Protein AF-A0A101GM53-F1 (afdb_monomer_lite)

pLDDT: mean 84.9, std 16.83, range [45.53, 97.69]

Radius of gyration: 16.4 Å; chains: 1; bounding box: 46×47×26 Å

Organism: NCBI:txid2198

Foldseek 3Di:
DDPPDDPDPPPDPQALLNVADVVLSVVCVVVPPPHAFPLLRVQQVCVLVVDDDDRDDDPPRCPVVSNVRSVVRVVPPD

Sequence (78 aa):
MARTSAPRPRSAPQATADLLDPRVREVVRKRGFSGLSEAQEQAIPRLLAGENLILVAPTGTGKTESAMFPVFDRLLET

InterPro domains:
  IPR011545 DEAD/DEAH-box helicase domain [PF00270] (38-75)
  IPR027417 P-loop containing nucleoside triphosphate hydrolase [G3DSA:3.40.50.300] (2-78)
  IPR027417 P-loop containing nucleoside triphosphate hydrolase [SSF52540] (8-76)
  IPR052511 ATP-dependent Helicase [PTHR47962] (13-77)

Secondary structure (DSSP, 8-state):
----PPPPPPPPPPPGGGGS-HHHHHHHHHTT-SS--HHHHHHHHHHHTT--------TTSSHHHHHHHHHHHHHH--

Structure (mmCIF, N/CA/C/O backbone):
data_AF-A0A101GM53-F1
#
_entry.id   AF-A0A101GM53-F1
#
loop_
_atom_site.group_PDB
_atom_site.id
_atom_site.type_symbol
_atom_site.label_atom_id
_atom_site.label_alt_id
_atom_site.label_comp_id
_atom_site.label_asym_id
_atom_site.label_entity_id
_atom_site.label_seq_id
_atom_site.pdbx_PDB_ins_code
_atom_site.Cartn_x
_atom_site.Cartn_y
_atom_site.Cartn_z
_atom_site.occupancy
_atom_site.B_iso_or_equiv
_atom_site.auth_seq_id
_atom_site.auth_comp_id
_atom_site.auth_asym_id
_atom_site.auth_atom_id
_atom_site.pdbx_PDB_model_num
ATOM 1 N N . MET A 1 1 ? -32.676 -42.044 -3.232 1.00 46.09 1 MET A N 1
ATOM 2 C CA . MET A 1 1 ? -32.503 -40.787 -3.994 1.00 46.09 1 MET A CA 1
ATOM 3 C C . MET A 1 1 ? -31.671 -39.823 -3.154 1.00 46.09 1 MET A C 1
ATOM 5 O O . MET A 1 1 ? -32.224 -39.087 -2.349 1.00 46.09 1 MET A O 1
ATOM 9 N N . ALA A 1 2 ? -30.342 -39.894 -3.257 1.00 45.53 2 ALA A N 1
ATOM 10 C CA . ALA A 1 2 ? -29.453 -38.967 -2.562 1.00 45.53 2 ALA A CA 1
ATOM 11 C C . ALA A 1 2 ? -29.387 -37.667 -3.371 1.00 45.53 2 ALA A C 1
ATOM 13 O O . ALA A 1 2 ? -29.010 -37.683 -4.541 1.00 45.53 2 ALA A O 1
ATOM 14 N N . ARG A 1 3 ? -29.806 -36.547 -2.774 1.00 46.19 3 ARG A N 1
ATOM 15 C CA . ARG A 1 3 ? -29.593 -35.221 -3.358 1.00 46.19 3 ARG A CA 1
ATOM 16 C C . ARG A 1 3 ? -28.104 -34.913 -3.235 1.00 46.19 3 ARG A C 1
ATOM 18 O O . ARG A 1 3 ? -27.654 -34.482 -2.180 1.00 46.19 3 ARG A O 1
ATOM 25 N N . THR A 1 4 ? -27.340 -35.177 -4.288 1.00 52.25 4 THR A N 1
ATOM 26 C CA . THR A 1 4 ? -25.960 -34.702 -4.396 1.00 52.25 4 THR A CA 1
ATOM 27 C C . THR A 1 4 ? -25.995 -33.177 -4.382 1.00 52.25 4 THR A C 1
ATOM 29 O O . THR A 1 4 ? -26.407 -32.549 -5.354 1.00 52.25 4 THR A O 1
ATOM 32 N N . SER A 1 5 ? -25.623 -32.570 -3.255 1.00 49.19 5 SER A N 1
ATOM 33 C CA . SER A 1 5 ? -25.376 -31.134 -3.184 1.00 49.19 5 SER A CA 1
ATOM 34 C C . SER A 1 5 ? -24.184 -30.818 -4.080 1.00 49.19 5 SER A C 1
ATOM 36 O O . SER A 1 5 ? -23.114 -31.402 -3.897 1.00 49.19 5 SER A O 1
ATOM 38 N N . ALA A 1 6 ? -24.370 -29.917 -5.045 1.00 52.69 6 ALA A N 1
ATOM 39 C CA . ALA A 1 6 ? -23.280 -29.406 -5.865 1.00 52.69 6 ALA A CA 1
ATOM 40 C C . ALA A 1 6 ? -22.128 -28.903 -4.967 1.00 52.69 6 ALA A C 1
ATOM 42 O O . ALA A 1 6 ? -22.395 -28.375 -3.879 1.00 52.69 6 ALA A O 1
ATOM 43 N N . PRO A 1 7 ? -20.858 -29.049 -5.388 1.00 52.84 7 PRO A N 1
ATOM 44 C CA . PRO A 1 7 ? -19.745 -28.455 -4.662 1.00 52.84 7 PRO A CA 1
ATOM 45 C C . PRO A 1 7 ? -20.011 -26.953 -4.545 1.00 52.84 7 PRO A C 1
ATOM 47 O O . PRO A 1 7 ? -20.316 -26.309 -5.551 1.00 52.84 7 PRO A O 1
ATOM 50 N N . ARG A 1 8 ? -19.918 -26.382 -3.335 1.00 51.84 8 ARG A N 1
ATOM 51 C CA . ARG A 1 8 ? -19.907 -24.918 -3.206 1.00 51.84 8 ARG A CA 1
ATOM 52 C C . ARG A 1 8 ? -18.767 -24.409 -4.092 1.00 51.84 8 ARG A C 1
ATOM 54 O O . ARG A 1 8 ? -17.681 -24.996 -4.016 1.00 51.84 8 ARG A O 1
ATOM 61 N N . PRO A 1 9 ? -18.980 -23.382 -4.932 1.00 47.97 9 PRO A N 1
ATOM 62 C CA . PRO A 1 9 ? -17.882 -22.811 -5.693 1.00 47.97 9 PRO A CA 1
ATOM 63 C C . PRO A 1 9 ? -16.785 -22.449 -4.691 1.00 47.97 9 PRO A C 1
ATOM 65 O O . PRO A 1 9 ? -17.057 -21.760 -3.705 1.00 47.97 9 PRO A O 1
ATOM 68 N N . ARG A 1 10 ? -15.567 -22.977 -4.889 1.00 55.88 10 ARG A N 1
ATOM 69 C CA . ARG A 1 10 ? -14.394 -22.453 -4.183 1.00 55.88 10 ARG A CA 1
ATOM 70 C C . ARG A 1 10 ? -14.410 -20.959 -4.480 1.00 55.88 10 ARG A C 1
ATOM 72 O O . ARG A 1 10 ? -14.409 -20.597 -5.656 1.00 55.88 10 ARG A O 1
ATOM 79 N N . SER A 1 11 ? -14.535 -20.121 -3.452 1.00 51.59 11 SER A N 1
ATOM 80 C CA . SER A 1 11 ? -14.423 -18.674 -3.617 1.00 51.59 11 SER A CA 1
ATOM 81 C C . SER A 1 11 ? -13.172 -18.417 -4.451 1.00 51.59 11 SER A C 1
ATOM 83 O O . SER A 1 11 ? -12.110 -18.956 -4.122 1.00 51.59 11 SER A O 1
ATOM 85 N N . ALA A 1 12 ? -13.314 -17.692 -5.564 1.00 48.53 12 ALA A N 1
ATOM 86 C CA . ALA A 1 12 ? -12.161 -17.264 -6.346 1.00 48.53 12 ALA A CA 1
ATOM 87 C C . ALA A 1 12 ? -11.125 -16.646 -5.386 1.00 48.53 12 ALA A C 1
ATOM 89 O O . ALA A 1 12 ? -11.544 -16.060 -4.380 1.00 48.53 12 ALA A O 1
ATOM 90 N N . PRO A 1 13 ? -9.810 -16.801 -5.634 1.00 52.44 13 PRO A N 1
ATOM 91 C CA . PRO A 1 13 ? -8.801 -16.120 -4.834 1.00 52.44 13 PRO A CA 1
ATOM 92 C C . PRO A 1 13 ? -9.201 -14.650 -4.729 1.00 52.44 13 PRO A C 1
ATOM 94 O O . PRO A 1 13 ? -9.407 -13.997 -5.752 1.00 52.44 13 PRO A O 1
ATOM 97 N N . GLN A 1 14 ? -9.426 -14.172 -3.508 1.00 59.62 14 GLN A N 1
ATOM 98 C CA . GLN A 1 14 ? -9.815 -12.788 -3.288 1.00 59.62 14 GLN A CA 1
ATOM 99 C C . GLN A 1 14 ? -8.665 -11.920 -3.801 1.00 59.62 14 GLN A C 1
ATOM 101 O O . GLN A 1 14 ? -7.522 -12.136 -3.394 1.00 59.62 14 GLN A O 1
ATOM 106 N N . ALA A 1 15 ? -8.927 -11.003 -4.733 1.00 82.31 15 ALA A N 1
ATOM 107 C CA . ALA A 1 15 ? -7.863 -10.148 -5.241 1.00 82.31 15 ALA A CA 1
ATOM 108 C C . ALA A 1 15 ? -7.350 -9.287 -4.079 1.00 82.31 15 ALA A C 1
ATOM 110 O O . ALA A 1 15 ? -8.152 -8.797 -3.289 1.00 82.31 15 ALA A O 1
ATOM 111 N N . THR A 1 16 ? -6.038 -9.062 -3.956 1.00 89.31 16 THR A N 1
ATOM 112 C CA . THR A 1 16 ? -5.478 -8.275 -2.836 1.00 89.31 16 THR A CA 1
ATOM 113 C C . THR A 1 16 ? -6.129 -6.892 -2.704 1.00 89.31 16 THR A C 1
ATOM 115 O O . THR A 1 16 ? -6.315 -6.395 -1.597 1.00 89.31 16 THR A O 1
ATOM 118 N N . ALA A 1 17 ? -6.554 -6.288 -3.818 1.00 88.88 17 ALA A N 1
ATOM 119 C CA . ALA A 1 17 ? -7.290 -5.026 -3.809 1.00 88.88 17 ALA A CA 1
ATOM 120 C C . ALA A 1 17 ? -8.643 -5.112 -3.073 1.00 88.88 17 ALA A C 1
ATOM 122 O O . ALA A 1 17 ? -9.076 -4.123 -2.488 1.00 88.88 17 ALA A O 1
ATOM 123 N N . ASP A 1 18 ? -9.297 -6.276 -3.056 1.00 92.50 18 ASP A N 1
ATOM 124 C CA . ASP A 1 18 ? -10.579 -6.484 -2.374 1.00 92.50 18 ASP A CA 1
ATOM 125 C C . ASP A 1 18 ? -10.465 -6.435 -0.846 1.00 92.50 18 ASP A C 1
ATOM 127 O O . ASP A 1 18 ? -11.487 -6.290 -0.172 1.00 92.50 18 ASP A O 1
ATOM 131 N N . LEU A 1 19 ? -9.242 -6.532 -0.313 1.00 93.56 19 LEU A N 1
ATOM 132 C CA . LEU A 1 19 ? -8.951 -6.407 1.115 1.00 93.56 19 LEU A CA 1
ATOM 133 C C . LEU A 1 19 ? -8.954 -4.951 1.600 1.00 93.56 19 LEU A C 1
ATOM 135 O O . LEU A 1 19 ? -9.121 -4.729 2.789 1.00 93.56 19 LEU A O 1
ATOM 139 N N . LEU A 1 20 ? -8.772 -3.979 0.700 1.00 93.94 20 LEU A N 1
ATOM 140 C CA . LEU A 1 20 ? -8.717 -2.549 1.034 1.00 93.94 20 LEU A CA 1
ATOM 141 C C . LEU A 1 20 ? -10.125 -1.944 1.145 1.00 93.94 20 LEU A C 1
ATOM 143 O O . LEU A 1 20 ? -11.076 -2.469 0.579 1.00 93.94 20 LEU A O 1
ATOM 147 N N . ASP A 1 21 ? -10.292 -0.789 1.770 1.00 95.19 21 ASP A N 1
ATOM 148 C CA . ASP A 1 21 ? -11.546 -0.052 1.866 1.00 95.19 21 ASP A CA 1
ATOM 149 C C . ASP A 1 21 ? -12.016 0.326 0.447 1.00 95.19 21 ASP A C 1
ATOM 151 O O . A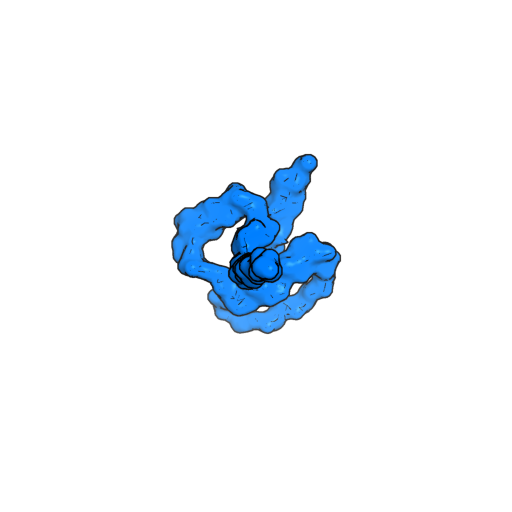SP A 1 21 ? -11.199 0.696 -0.412 1.00 95.19 21 ASP A O 1
ATOM 155 N N . PRO A 1 22 ? -13.326 0.244 0.145 1.00 94.56 22 PRO A N 1
ATOM 156 C CA . PRO A 1 22 ? -13.860 0.591 -1.173 1.00 94.56 22 PRO A CA 1
ATOM 157 C C . PRO A 1 22 ? -13.425 1.973 -1.689 1.00 94.56 22 PRO A C 1
ATOM 159 O O . PRO A 1 22 ? -13.243 2.154 -2.895 1.00 94.56 22 PRO A O 1
ATOM 162 N N . ARG A 1 23 ? -13.208 2.948 -0.797 1.00 94.69 23 ARG A N 1
ATOM 163 C CA . ARG A 1 23 ? -12.718 4.291 -1.143 1.00 94.69 23 ARG A CA 1
ATOM 164 C C . ARG A 1 23 ? -11.270 4.258 -1.629 1.00 94.69 23 ARG A C 1
ATOM 166 O O . ARG A 1 23 ? -10.946 4.957 -2.588 1.00 94.69 23 ARG A O 1
ATOM 173 N N . VAL A 1 24 ? -10.417 3.426 -1.027 1.00 94.31 24 VAL A N 1
ATOM 174 C CA . VAL A 1 24 ? -9.031 3.220 -1.483 1.00 94.31 24 VAL A CA 1
ATOM 175 C C . VAL A 1 24 ? -9.031 2.521 -2.840 1.00 94.31 24 VAL A C 1
ATOM 177 O O . VAL A 1 24 ? -8.370 2.994 -3.765 1.00 94.31 24 VAL A O 1
ATOM 180 N N . ARG A 1 25 ? -9.845 1.468 -3.011 1.00 92.88 25 ARG A N 1
ATOM 181 C CA . ARG A 1 25 ? -9.997 0.759 -4.297 1.00 92.88 25 ARG A CA 1
ATOM 182 C C . ARG A 1 25 ? -10.389 1.697 -5.436 1.00 92.88 25 ARG A C 1
ATOM 184 O O . ARG A 1 25 ? -9.830 1.620 -6.530 1.00 92.88 25 ARG A O 1
ATOM 191 N N . GLU A 1 26 ? -11.317 2.616 -5.182 1.00 92.00 26 GLU A N 1
ATOM 192 C CA . GLU A 1 26 ? -11.761 3.569 -6.197 1.00 92.00 26 GLU A CA 1
ATOM 193 C C . GLU A 1 26 ? -10.653 4.554 -6.597 1.00 92.00 26 GLU A C 1
ATOM 195 O O . GLU A 1 26 ? -10.539 4.908 -7.772 1.00 92.00 26 GLU A O 1
ATOM 200 N N . VAL A 1 27 ? -9.798 4.974 -5.659 1.00 89.25 27 VAL A N 1
ATOM 201 C CA . VAL A 1 27 ? -8.628 5.809 -5.977 1.00 89.25 27 VAL A CA 1
ATOM 202 C C . VAL A 1 27 ? -7.620 5.033 -6.821 1.00 89.25 27 VAL A C 1
ATOM 204 O O . VAL A 1 27 ? -7.154 5.568 -7.828 1.00 89.25 27 VAL A O 1
ATOM 207 N N . VAL A 1 28 ? -7.326 3.780 -6.463 1.00 89.12 28 VAL A N 1
ATOM 208 C CA . VAL A 1 28 ? -6.444 2.891 -7.241 1.00 89.12 28 VAL A CA 1
ATOM 209 C C . VAL A 1 28 ? -6.942 2.784 -8.684 1.00 89.12 28 VAL A C 1
ATOM 211 O O . VAL A 1 28 ? -6.200 3.064 -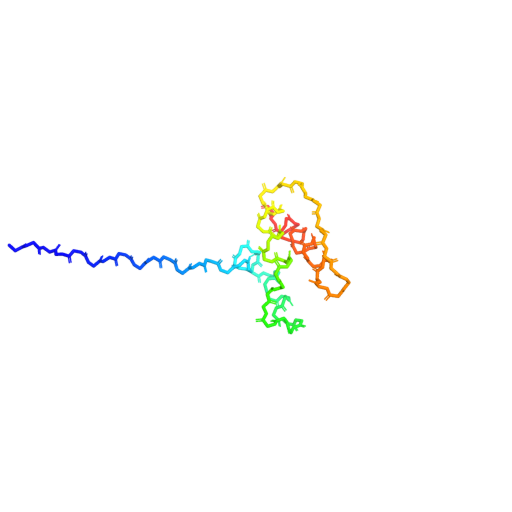9.628 1.00 89.12 28 VAL A O 1
ATOM 214 N N . ARG A 1 29 ? -8.238 2.509 -8.868 1.00 88.94 29 ARG A N 1
ATOM 215 C CA . ARG A 1 29 ? -8.871 2.433 -10.190 1.00 88.94 29 ARG A CA 1
ATOM 216 C C . ARG A 1 29 ? -8.798 3.761 -10.951 1.00 88.94 29 ARG A C 1
ATOM 218 O O . ARG A 1 29 ? -8.411 3.785 -12.117 1.00 88.94 29 ARG A O 1
ATOM 225 N N . LYS A 1 30 ? -9.135 4.884 -10.304 1.00 90.75 30 LYS A N 1
ATOM 226 C CA . LYS A 1 30 ? -9.100 6.231 -10.912 1.00 90.75 30 LYS A CA 1
ATOM 227 C C . LYS A 1 30 ? -7.702 6.666 -11.339 1.00 90.75 30 LYS A C 1
ATOM 229 O O . LYS A 1 30 ? -7.572 7.445 -12.277 1.00 90.75 30 LYS A O 1
ATOM 234 N N . ARG A 1 31 ? -6.664 6.182 -10.659 1.00 87.56 31 ARG A N 1
ATOM 235 C CA . ARG A 1 31 ? -5.262 6.454 -10.998 1.00 87.56 31 ARG A CA 1
ATOM 236 C C . ARG A 1 31 ? -4.743 5.595 -12.156 1.00 87.56 31 ARG A C 1
ATOM 238 O O . ARG A 1 31 ? -3.601 5.782 -12.557 1.00 87.56 31 ARG A O 1
ATOM 245 N N . GLY A 1 32 ? -5.575 4.714 -12.715 1.00 86.81 32 GLY A N 1
ATOM 246 C CA . GLY A 1 32 ? -5.250 3.931 -13.907 1.00 86.81 32 GLY A CA 1
ATOM 247 C C . GLY A 1 32 ? -4.489 2.638 -13.621 1.00 86.81 32 GLY A C 1
ATOM 248 O O . GLY A 1 32 ? -3.852 2.104 -14.524 1.00 86.81 32 GLY A O 1
ATOM 249 N N . PHE A 1 33 ? -4.542 2.124 -12.390 1.00 88.06 33 PHE A N 1
ATOM 250 C CA . PHE A 1 33 ? -3.962 0.822 -12.070 1.00 88.06 33 PHE A CA 1
ATOM 251 C C . PHE A 1 33 ? -4.803 -0.277 -12.734 1.00 88.06 33 PHE A C 1
ATOM 253 O O . PHE A 1 33 ? -5.998 -0.400 -12.464 1.00 88.06 33 PHE A O 1
ATOM 260 N N . SER A 1 34 ? -4.180 -1.079 -13.599 1.00 83.75 34 SER A N 1
ATOM 261 C CA . SER A 1 34 ? -4.797 -2.273 -14.199 1.00 83.75 34 SER A CA 1
ATOM 262 C C . SER A 1 34 ? -4.851 -3.462 -13.234 1.00 83.75 34 SER A C 1
ATOM 264 O O . SER A 1 34 ? -5.618 -4.397 -13.444 1.00 83.75 34 SER A O 1
ATOM 266 N N . GLY A 1 35 ? -4.043 -3.410 -12.179 1.00 86.44 35 GLY A N 1
ATOM 267 C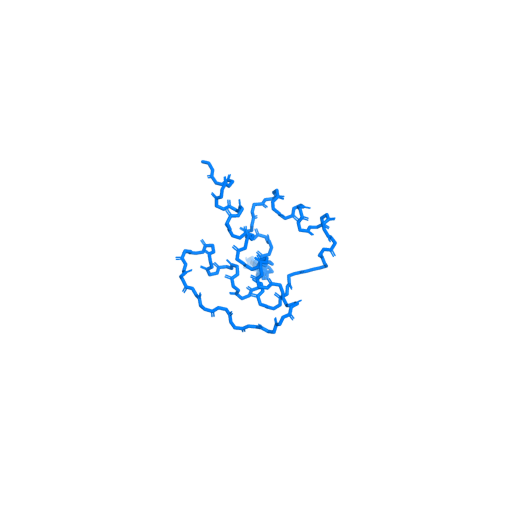 CA . GLY A 1 35 ? -3.901 -4.403 -11.127 1.00 86.44 35 GLY A CA 1
ATOM 268 C C . GLY A 1 35 ? -2.842 -3.937 -10.130 1.00 86.44 35 GLY A C 1
ATOM 269 O O . GLY A 1 35 ? -2.232 -2.877 -10.312 1.00 86.44 35 GLY A O 1
ATOM 270 N N . LEU A 1 36 ? -2.635 -4.715 -9.073 1.00 91.56 36 LEU A N 1
ATOM 271 C CA . LEU A 1 36 ? -1.533 -4.485 -8.145 1.00 91.56 36 LEU A CA 1
ATOM 272 C C . LEU A 1 36 ? -0.253 -5.120 -8.704 1.00 91.56 36 LEU A C 1
ATOM 274 O O . LEU A 1 36 ? -0.305 -6.114 -9.425 1.00 91.56 36 LEU A O 1
ATOM 278 N N . SER A 1 37 ? 0.905 -4.534 -8.405 1.00 91.94 37 SER A N 1
ATOM 279 C CA . SER A 1 37 ? 2.189 -5.162 -8.727 1.00 91.94 37 SER A CA 1
ATOM 280 C C . SER A 1 37 ? 2.432 -6.381 -7.835 1.00 91.94 37 SER A C 1
ATOM 282 O O . SER A 1 37 ? 1.885 -6.468 -6.738 1.00 91.94 37 SER A O 1
ATOM 284 N N . GLU A 1 38 ? 3.325 -7.287 -8.236 1.00 92.38 38 GLU A N 1
ATOM 285 C CA . GLU A 1 38 ? 3.702 -8.445 -7.408 1.00 92.38 38 GLU A CA 1
ATOM 286 C C . GLU A 1 38 ? 4.157 -8.027 -5.993 1.00 92.38 38 GLU A C 1
ATOM 288 O O . GLU A 1 38 ? 3.750 -8.614 -4.991 1.00 92.38 38 GLU A O 1
ATOM 293 N N . ALA A 1 39 ? 4.938 -6.945 -5.892 1.00 93.00 39 ALA A N 1
ATOM 294 C CA . ALA A 1 39 ? 5.389 -6.401 -4.611 1.00 93.00 39 ALA A CA 1
ATOM 295 C C . ALA A 1 39 ? 4.226 -5.883 -3.743 1.00 93.00 39 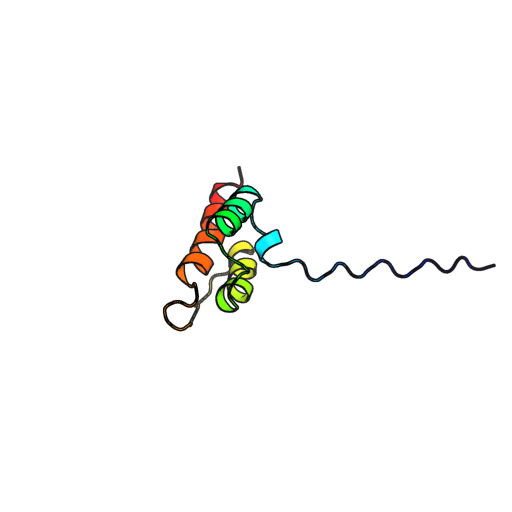ALA A C 1
ATOM 297 O O . ALA A 1 39 ? 4.289 -5.947 -2.516 1.00 93.00 39 ALA A O 1
ATOM 298 N N . GLN A 1 40 ? 3.169 -5.352 -4.356 1.00 94.88 40 GLN A N 1
ATOM 299 C CA . GLN A 1 40 ? 1.959 -4.905 -3.663 1.00 94.88 40 GLN A CA 1
ATOM 300 C C . GLN A 1 40 ? 1.096 -6.094 -3.241 1.00 94.88 40 GLN A C 1
ATOM 302 O O . GLN A 1 40 ? 0.655 -6.139 -2.094 1.00 94.88 40 GLN A O 1
ATOM 307 N N . GLU A 1 41 ? 0.911 -7.078 -4.124 1.00 94.94 41 GLU A N 1
ATOM 308 C CA . GLU A 1 41 ? 0.138 -8.290 -3.843 1.00 94.94 41 GLU A CA 1
ATOM 309 C C . GLU A 1 41 ? 0.697 -9.074 -2.655 1.00 94.94 41 GLU A C 1
ATOM 311 O O . GLU A 1 41 ? -0.076 -9.564 -1.834 1.00 94.94 41 GLU A O 1
ATOM 316 N N . GLN A 1 42 ? 2.025 -9.137 -2.524 1.00 94.38 42 GLN A N 1
ATOM 317 C CA . GLN A 1 42 ? 2.691 -9.816 -1.411 1.00 94.38 42 GLN A CA 1
ATOM 318 C C . GLN A 1 42 ? 2.709 -8.988 -0.115 1.00 9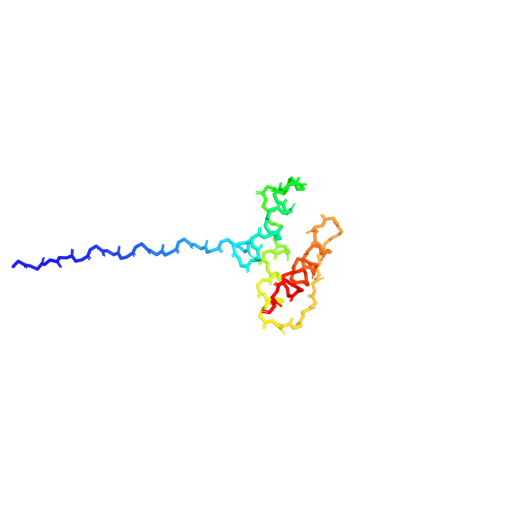4.38 42 GLN A C 1
ATOM 320 O O . GLN A 1 42 ? 2.607 -9.550 0.977 1.00 94.38 42 GLN A O 1
ATOM 325 N N . ALA A 1 43 ? 2.871 -7.663 -0.205 1.00 96.69 43 ALA A N 1
ATOM 326 C CA . ALA A 1 43 ? 3.060 -6.809 0.970 1.00 96.69 43 ALA A CA 1
ATOM 327 C C . ALA A 1 43 ? 1.745 -6.386 1.639 1.00 96.69 43 ALA A C 1
ATOM 329 O O . ALA A 1 43 ? 1.646 -6.424 2.865 1.00 96.69 43 ALA A O 1
ATOM 330 N N . ILE A 1 44 ? 0.739 -5.987 0.854 1.00 96.50 44 ILE A N 1
ATOM 331 C CA . ILE A 1 44 ? -0.490 -5.361 1.368 1.00 96.50 44 ILE A CA 1
ATOM 332 C C . ILE A 1 44 ? -1.242 -6.266 2.357 1.00 96.50 44 ILE A C 1
ATOM 334 O O . ILE A 1 44 ? -1.541 -5.781 3.448 1.00 96.50 44 ILE A O 1
ATOM 338 N N . PRO A 1 45 ? -1.499 -7.563 2.080 1.00 96.44 45 PRO A N 1
ATOM 339 C CA . PRO A 1 45 ? -2.235 -8.416 3.016 1.00 96.44 45 PRO A CA 1
ATOM 340 C C . PRO A 1 45 ? -1.536 -8.541 4.374 1.00 96.44 45 PRO A C 1
ATOM 342 O O . PRO A 1 45 ? -2.186 -8.540 5.416 1.00 96.44 45 PRO A O 1
ATOM 345 N N . ARG A 1 46 ? -0.200 -8.600 4.367 1.00 96.75 46 ARG A N 1
ATOM 346 C CA . ARG A 1 46 ? 0.623 -8.735 5.576 1.00 96.75 46 ARG A CA 1
ATOM 347 C C . ARG A 1 46 ? 0.644 -7.446 6.393 1.00 96.75 46 ARG A C 1
ATOM 349 O O . ARG A 1 46 ? 0.515 -7.484 7.613 1.00 96.75 46 ARG A O 1
ATOM 356 N N . LEU A 1 47 ? 0.746 -6.298 5.721 1.00 96.81 47 LEU A N 1
ATOM 357 C CA . LEU A 1 47 ? 0.669 -4.986 6.370 1.00 96.81 47 LEU A CA 1
ATOM 358 C C . LEU A 1 47 ? -0.716 -4.741 6.978 1.00 96.81 47 LEU A C 1
ATOM 360 O O . LEU A 1 47 ? -0.812 -4.282 8.113 1.00 96.81 47 LEU A O 1
ATOM 364 N N . LEU A 1 48 ? -1.789 -5.102 6.267 1.00 95.75 48 LEU A N 1
ATOM 365 C CA . LEU A 1 48 ? -3.153 -5.038 6.800 1.00 95.75 48 LEU A CA 1
ATOM 366 C C . LEU A 1 48 ? -3.332 -5.956 8.016 1.00 95.75 48 LEU A C 1
ATOM 368 O O . LEU A 1 48 ? -3.977 -5.554 8.982 1.00 95.75 48 LEU A O 1
ATOM 372 N N . ALA A 1 49 ? -2.682 -7.124 8.036 1.00 95.62 49 ALA A N 1
ATOM 373 C CA . ALA A 1 49 ? -2.638 -8.014 9.199 1.00 95.62 49 ALA A CA 1
ATOM 374 C C . ALA A 1 49 ? -1.823 -7.463 10.393 1.00 95.62 49 ALA A C 1
ATOM 376 O O . ALA A 1 49 ? -1.825 -8.069 11.463 1.00 95.62 49 ALA A O 1
ATOM 377 N N . GLY A 1 50 ? -1.157 -6.311 10.247 1.00 95.19 50 GLY A N 1
ATOM 378 C CA . GLY A 1 50 ? -0.354 -5.681 11.299 1.00 95.19 50 GLY A CA 1
ATOM 379 C C . GLY A 1 50 ? 1.073 -6.226 11.411 1.00 95.19 50 GLY A C 1
ATOM 380 O O . GLY A 1 50 ? 1.741 -5.986 12.416 1.00 95.19 50 GLY A O 1
ATOM 381 N N . GLU A 1 51 ? 1.555 -6.963 10.407 1.00 97.69 51 GLU A N 1
ATOM 382 C CA . GLU A 1 51 ? 2.933 -7.450 10.377 1.00 97.69 51 GLU A CA 1
ATOM 383 C C . GLU A 1 51 ? 3.924 -6.335 10.016 1.00 97.69 51 GLU A C 1
ATOM 385 O O . GLU A 1 51 ? 3.671 -5.496 9.151 1.00 97.69 51 GLU A O 1
ATOM 390 N N . ASN A 1 52 ? 5.118 -6.392 10.611 1.00 97.06 52 ASN A N 1
ATOM 391 C CA . ASN A 1 52 ? 6.264 -5.600 10.169 1.00 97.06 52 ASN A CA 1
ATOM 392 C C . ASN A 1 52 ? 7.042 -6.376 9.102 1.00 97.06 52 ASN A C 1
ATOM 394 O O . ASN A 1 52 ? 7.332 -7.560 9.283 1.00 97.06 52 ASN A O 1
ATOM 398 N N . LEU A 1 53 ? 7.426 -5.715 8.008 1.00 95.69 53 LEU A N 1
ATOM 399 C CA . LEU A 1 53 ? 8.148 -6.357 6.909 1.00 95.69 53 LEU A CA 1
ATOM 400 C C . LEU A 1 53 ? 9.251 -5.471 6.325 1.00 95.69 53 LEU A C 1
ATOM 402 O O . LEU A 1 53 ? 9.199 -4.246 6.408 1.00 95.69 53 LEU A O 1
ATOM 406 N N . ILE A 1 54 ? 10.235 -6.113 5.690 1.00 96.94 54 ILE A N 1
ATOM 407 C CA . ILE A 1 54 ? 11.234 -5.461 4.837 1.00 96.94 54 ILE A CA 1
ATOM 408 C C . ILE A 1 54 ? 10.886 -5.807 3.390 1.00 96.94 54 ILE A C 1
ATOM 410 O O . ILE A 1 54 ? 10.997 -6.962 2.983 1.00 96.94 54 ILE A O 1
ATOM 414 N N . LEU A 1 55 ? 10.463 -4.809 2.613 1.00 95.19 55 LEU A N 1
ATOM 415 C CA . LEU A 1 55 ? 10.146 -4.978 1.197 1.00 95.19 55 LEU A CA 1
ATOM 416 C C . LEU A 1 55 ? 11.354 -4.603 0.332 1.00 95.19 55 LEU A C 1
ATOM 418 O O . LEU A 1 55 ? 11.668 -3.423 0.164 1.00 95.19 55 LEU A O 1
ATOM 422 N N . VAL A 1 56 ? 12.010 -5.607 -0.250 1.00 94.62 56 VAL A N 1
ATOM 423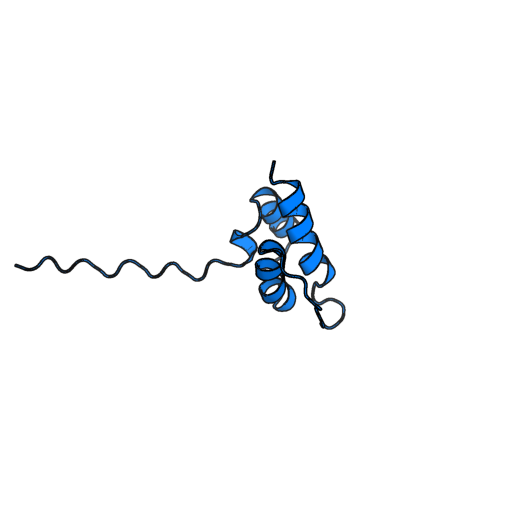 C CA . VAL A 1 56 ? 13.111 -5.410 -1.203 1.00 94.62 56 VAL A CA 1
ATOM 424 C C . VAL A 1 56 ? 12.580 -5.602 -2.618 1.00 94.62 56 VAL A C 1
ATOM 426 O O . VAL A 1 56 ? 12.244 -6.710 -3.016 1.00 94.62 56 VAL A O 1
ATOM 429 N N . ALA A 1 57 ? 12.507 -4.515 -3.385 1.00 91.81 57 ALA A N 1
ATOM 430 C CA . ALA A 1 57 ? 12.074 -4.546 -4.779 1.00 91.81 57 ALA A CA 1
ATOM 431 C C . ALA A 1 57 ? 12.773 -3.441 -5.597 1.00 91.81 57 ALA A C 1
ATOM 433 O O . ALA A 1 57 ? 13.104 -2.388 -5.028 1.00 91.81 57 ALA A O 1
ATOM 434 N N . PRO A 1 58 ? 12.962 -3.613 -6.922 1.00 92.94 58 PRO A N 1
ATOM 435 C CA . PRO A 1 58 ? 13.523 -2.582 -7.801 1.00 92.94 58 PRO A CA 1
ATOM 436 C C . PRO A 1 58 ? 12.769 -1.245 -7.730 1.00 92.94 58 PRO A C 1
ATOM 438 O O . PRO A 1 58 ? 11.631 -1.164 -7.259 1.00 92.94 58 PRO A O 1
ATOM 441 N N . THR A 1 59 ? 13.385 -0.146 -8.162 1.00 91.31 59 THR A N 1
ATOM 442 C CA . THR A 1 59 ? 12.678 1.142 -8.293 1.00 91.31 59 THR A CA 1
ATOM 443 C C . THR A 1 59 ? 11.536 1.037 -9.312 1.00 91.31 59 THR A C 1
ATOM 445 O O . THR A 1 59 ? 11.552 0.181 -10.189 1.00 91.31 59 THR A O 1
ATOM 448 N N . GLY A 1 60 ? 10.488 1.851 -9.146 1.00 88.31 60 GLY A N 1
ATOM 449 C CA . GLY A 1 60 ? 9.326 1.844 -10.050 1.00 88.31 60 GLY A CA 1
ATOM 450 C C . GLY A 1 60 ? 8.365 0.652 -9.911 1.00 88.31 60 GLY A C 1
ATOM 451 O O . GLY A 1 60 ? 7.388 0.587 -10.642 1.00 88.31 60 GLY A O 1
ATOM 452 N N . THR A 1 61 ? 8.588 -0.267 -8.965 1.00 87.81 61 THR A N 1
ATOM 453 C CA . THR A 1 61 ? 7.747 -1.475 -8.766 1.00 87.81 61 THR A CA 1
ATOM 454 C C . THR A 1 61 ? 6.596 -1.294 -7.770 1.00 87.81 61 THR A C 1
ATOM 456 O O . THR A 1 61 ? 5.910 -2.255 -7.424 1.00 87.81 61 THR A O 1
ATOM 459 N N . GLY A 1 62 ? 6.373 -0.064 -7.302 1.00 92.00 62 GLY A N 1
ATOM 460 C CA . GLY A 1 62 ? 5.220 0.265 -6.464 1.00 92.00 62 GLY A CA 1
ATOM 461 C C . GLY A 1 62 ? 5.411 0.084 -4.954 1.00 92.00 62 GLY A C 1
ATOM 462 O O . GLY A 1 62 ? 4.425 -0.092 -4.245 1.00 92.00 62 GLY A O 1
ATOM 463 N N . LYS A 1 63 ? 6.658 0.129 -4.448 1.00 95.88 63 LYS A N 1
ATOM 464 C CA . LYS A 1 63 ? 6.967 0.042 -3.001 1.00 95.88 63 LYS A CA 1
ATOM 465 C C . LYS A 1 63 ? 6.241 1.096 -2.161 1.00 95.88 63 LYS A C 1
ATOM 467 O O . LYS A 1 63 ? 5.847 0.812 -1.035 1.00 95.88 63 LYS A O 1
ATOM 472 N N . THR A 1 64 ? 6.101 2.310 -2.693 1.00 94.38 64 THR A N 1
ATOM 473 C CA . THR A 1 64 ? 5.419 3.406 -1.997 1.00 94.38 64 THR A CA 1
ATOM 474 C C . THR A 1 64 ? 3.953 3.049 -1.781 1.00 94.38 64 THR A C 1
ATOM 476 O O . THR A 1 64 ? 3.462 3.108 -0.664 1.00 94.38 64 THR A O 1
ATOM 479 N N . GLU A 1 65 ? 3.266 2.602 -2.824 1.00 95.19 65 GLU A N 1
ATOM 480 C CA . GLU A 1 65 ? 1.870 2.180 -2.788 1.00 95.19 65 GLU A CA 1
ATOM 481 C C . GLU A 1 65 ? 1.664 0.937 -1.915 1.00 95.19 65 GLU A C 1
ATOM 483 O O . GLU A 1 65 ? 0.690 0.892 -1.164 1.00 95.19 65 GLU A O 1
ATOM 488 N N . SER A 1 66 ? 2.609 -0.017 -1.935 1.00 95.56 66 SER A N 1
ATOM 489 C CA . SER A 1 66 ? 2.598 -1.179 -1.035 1.00 95.56 66 SER A CA 1
ATOM 490 C C . SER A 1 66 ? 2.498 -0.764 0.432 1.00 95.56 66 SER A C 1
ATOM 492 O O . SER A 1 66 ? 1.789 -1.414 1.191 1.00 95.56 66 SER A O 1
ATOM 494 N N . ALA A 1 67 ? 3.192 0.308 0.831 1.00 95.12 67 ALA A N 1
ATOM 495 C CA . ALA A 1 67 ? 3.157 0.828 2.196 1.00 95.12 67 ALA A CA 1
ATOM 496 C C . ALA A 1 67 ? 1.977 1.782 2.445 1.00 95.12 67 ALA A C 1
ATOM 498 O O . ALA A 1 67 ? 1.387 1.767 3.523 1.00 95.12 67 ALA A O 1
ATOM 499 N N . MET A 1 68 ? 1.621 2.613 1.462 1.00 95.69 68 MET A N 1
ATOM 500 C CA . MET A 1 68 ? 0.646 3.691 1.645 1.00 95.69 68 MET A CA 1
ATOM 501 C C . MET A 1 68 ? -0.811 3.229 1.576 1.00 95.69 68 MET A C 1
ATOM 503 O O . MET A 1 68 ? -1.629 3.763 2.320 1.00 95.69 68 MET A O 1
ATOM 507 N N . PHE A 1 69 ? -1.169 2.256 0.727 1.00 95.31 69 PHE A N 1
ATOM 508 C CA . PHE A 1 69 ? -2.560 1.781 0.673 1.00 95.31 69 PHE A CA 1
ATOM 509 C C . PHE A 1 69 ? -3.038 1.194 2.008 1.00 95.31 69 PHE A C 1
ATOM 511 O O . PHE A 1 69 ? -4.112 1.606 2.443 1.00 95.31 69 PHE A O 1
ATOM 518 N N . PRO A 1 70 ? -2.257 0.349 2.715 1.00 95.44 70 PRO A N 1
ATOM 519 C CA . PRO A 1 70 ? -2.611 -0.095 4.062 1.00 95.44 70 PRO A CA 1
ATOM 520 C C . PRO A 1 70 ? -2.747 1.052 5.070 1.00 95.44 70 PRO A C 1
ATOM 522 O O . PRO A 1 70 ? -3.620 1.014 5.927 1.00 95.44 70 PRO A O 1
ATOM 525 N N . VAL A 1 71 ? -1.919 2.099 4.975 1.00 95.06 71 VAL A N 1
ATOM 526 C CA . VAL A 1 71 ? -2.038 3.270 5.864 1.00 95.06 71 VAL A CA 1
ATOM 527 C C . VAL A 1 71 ? -3.357 3.999 5.628 1.00 95.06 71 VAL A C 1
ATOM 529 O O . VAL A 1 71 ? -4.058 4.317 6.584 1.00 95.06 71 VAL A O 1
ATOM 532 N N . PHE A 1 72 ? -3.717 4.257 4.369 1.00 95.19 72 PHE A N 1
ATOM 533 C CA . PHE A 1 72 ? -4.996 4.894 4.052 1.00 95.19 72 PHE A CA 1
ATOM 534 C C . PHE A 1 72 ? -6.182 4.037 4.476 1.00 95.19 72 PHE A C 1
ATOM 536 O O . PHE A 1 72 ? -7.151 4.582 4.986 1.00 95.19 72 PHE A O 1
ATOM 543 N N . ASP A 1 73 ? -6.086 2.723 4.301 1.00 95.19 73 ASP A N 1
ATOM 544 C CA . ASP A 1 73 ? -7.087 1.768 4.759 1.00 95.19 73 ASP A CA 1
ATOM 545 C C . ASP A 1 73 ? -7.352 1.901 6.266 1.00 95.19 73 ASP A C 1
ATOM 547 O O . ASP A 1 73 ? -8.468 2.198 6.684 1.00 95.19 73 ASP A O 1
ATOM 551 N N . ARG A 1 74 ? -6.290 1.848 7.076 1.00 93.69 74 ARG A N 1
ATOM 552 C CA . ARG A 1 74 ? -6.372 2.001 8.536 1.00 93.69 74 ARG A CA 1
ATOM 553 C C . ARG A 1 74 ? -6.882 3.368 8.987 1.00 93.69 74 ARG A C 1
ATOM 555 O O . ARG A 1 74 ? -7.547 3.457 10.008 1.00 93.69 74 ARG A O 1
ATOM 562 N N . LEU A 1 75 ? -6.578 4.441 8.254 1.00 94.62 75 LEU A N 1
ATOM 563 C CA . LEU A 1 75 ? -7.106 5.781 8.557 1.00 94.62 75 LEU A CA 1
ATOM 564 C C . LEU A 1 75 ? -8.619 5.895 8.321 1.00 94.62 75 LEU A C 1
ATOM 566 O O . LEU A 1 75 ? -9.245 6.842 8.794 1.00 94.62 75 LEU A O 1
ATOM 570 N N . LEU A 1 76 ? -9.185 4.981 7.536 1.00 93.88 76 LEU A N 1
ATOM 571 C CA . LEU A 1 76 ? -10.585 4.968 7.137 1.00 93.88 76 LEU A CA 1
ATOM 572 C C . LEU A 1 76 ? -11.441 4.019 7.992 1.00 93.88 76 LEU A C 1
ATOM 574 O O . LEU A 1 76 ? -12.667 4.175 7.992 1.00 93.88 76 LEU A O 1
ATOM 578 N N . GLU A 1 77 ? -10.809 3.102 8.730 1.00 84.56 77 GLU A N 1
ATOM 579 C CA . GLU A 1 77 ? -11.407 2.331 9.823 1.00 84.56 77 GLU A CA 1
ATOM 580 C C . GLU A 1 77 ? -11.727 3.295 10.985 1.00 84.56 77 GLU A C 1
ATOM 582 O O . GLU A 1 77 ? -10.825 3.816 11.640 1.00 84.56 77 GLU A O 1
ATOM 587 N N . THR A 1 78 ? -13.013 3.605 11.189 1.00 55.44 78 THR A N 1
ATOM 588 C CA . THR A 1 78 ? -13.506 4.496 12.264 1.00 55.44 78 THR A CA 1
ATOM 589 C C . THR A 1 78 ? -14.120 3.691 13.396 1.00 55.44 78 THR A C 1
ATOM 591 O O . THR A 1 78 ? -14.859 2.731 13.079 1.00 55.44 78 THR A O 1
#